Protein AF-A0A3A1TWT4-F1 (afdb_monomer)

Organism: NCBI:txid2306585

Sequence (112 aa):
MELRDDRGFVAVLDFLFRRFRVGGEADGLQKYLDPALAPLGAGRAVVREKLREDRVLPLVAGLARWGWPEATNALLLREKLARFGVQPASPRATIADYAAAARDARPRLRRA

Solvent-accessible surface area (backbone atoms only — not comparable to full-atom values): 6798 Å² total; per-residue (Å²): 81,82,42,69,58,99,89,39,85,63,48,72,39,80,34,65,47,68,95,63,38,25,35,32,42,82,50,69,69,54,55,55,73,35,61,87,66,19,80,79,36,40,68,53,52,53,51,54,49,51,61,42,45,68,64,46,54,84,77,32,79,39,76,50,76,42,40,67,72,32,77,77,28,70,66,55,36,48,60,57,38,42,77,70,70,46,68,82,94,64,80,82,74,45,74,65,52,52,53,49,54,54,57,71,67,47,80,77,79,77,81,127

Mean predicted aligned error: 8.15 Å

pLDDT: mean 87.99, std 10.62, range [51.28, 97.0]

Structure (mmCIF, N/CA/C/O backbone):
data_AF-A0A3A1TWT4-F1
#
_entry.id   AF-A0A3A1TWT4-F1
#
loop_
_atom_site.group_PDB
_atom_site.id
_atom_site.type_symbol
_atom_site.label_atom_id
_atom_site.label_alt_id
_atom_site.label_comp_id
_atom_site.label_asym_id
_atom_site.label_entity_id
_atom_site.label_seq_id
_atom_site.pdbx_PDB_ins_code
_atom_site.Cartn_x
_a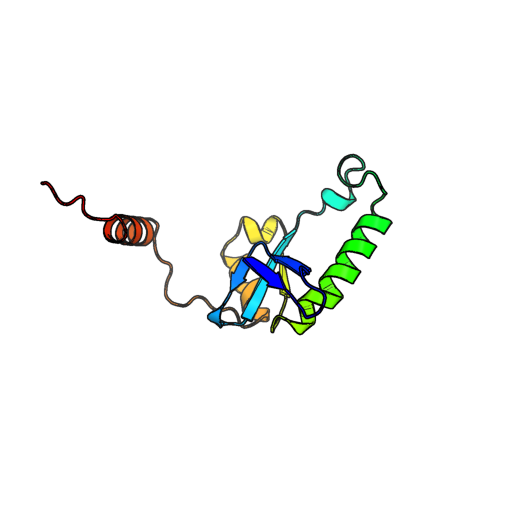tom_site.Cartn_y
_atom_site.Cartn_z
_atom_site.occupancy
_atom_site.B_iso_or_equiv
_atom_site.auth_seq_id
_atom_site.auth_comp_id
_atom_site.auth_asym_id
_atom_site.auth_atom_id
_atom_site.pdbx_PDB_model_num
ATOM 1 N N . MET A 1 1 ? -5.431 -11.506 -1.128 1.00 80.06 1 MET A N 1
ATOM 2 C CA . MET A 1 1 ? -6.797 -11.632 -1.711 1.00 80.06 1 MET A CA 1
ATOM 3 C C . MET A 1 1 ? -6.749 -11.245 -3.175 1.00 80.06 1 MET A C 1
ATOM 5 O O . MET A 1 1 ? -6.071 -10.279 -3.490 1.00 80.06 1 MET A O 1
ATOM 9 N N . GLU A 1 2 ? -7.418 -11.989 -4.052 1.00 92.19 2 GLU A N 1
ATOM 10 C CA . GLU A 1 2 ? -7.345 -11.776 -5.504 1.00 92.19 2 GLU A CA 1
ATOM 11 C C . GLU A 1 2 ? -8.308 -10.682 -5.989 1.00 92.19 2 GLU A C 1
ATOM 13 O O . GLU A 1 2 ? -9.469 -10.648 -5.580 1.00 92.19 2 GLU A O 1
ATOM 18 N N . LEU A 1 3 ? -7.816 -9.810 -6.870 1.00 92.50 3 LEU A N 1
ATOM 19 C CA . LEU A 1 3 ? -8.578 -8.792 -7.585 1.00 92.50 3 LEU A CA 1
ATOM 20 C C . LEU A 1 3 ? -8.665 -9.137 -9.074 1.00 92.50 3 LEU A C 1
ATOM 22 O O . LEU A 1 3 ? -7.684 -9.569 -9.690 1.00 92.50 3 LEU A O 1
ATOM 26 N N . ARG A 1 4 ? -9.845 -8.900 -9.649 1.00 94.94 4 ARG A N 1
ATOM 27 C CA . ARG A 1 4 ? -10.150 -9.109 -11.066 1.00 94.94 4 ARG A CA 1
ATOM 28 C C . ARG A 1 4 ? -10.929 -7.925 -11.625 1.00 94.94 4 ARG A C 1
ATOM 30 O O . ARG A 1 4 ? -11.733 -7.336 -10.905 1.00 94.94 4 ARG A O 1
ATOM 37 N N . ASP A 1 5 ? -10.703 -7.632 -12.897 1.00 93.50 5 ASP A N 1
ATOM 38 C CA . ASP A 1 5 ? -11.482 -6.699 -13.712 1.00 93.50 5 ASP A CA 1
ATOM 39 C C . ASP A 1 5 ? -12.049 -7.425 -14.952 1.00 93.50 5 ASP A C 1
ATOM 41 O O . ASP A 1 5 ? -11.977 -8.653 -15.068 1.00 93.50 5 ASP A O 1
ATOM 45 N N . ASP A 1 6 ? -12.632 -6.667 -15.879 1.00 93.94 6 ASP A N 1
ATOM 46 C CA . ASP A 1 6 ? -13.161 -7.147 -17.163 1.00 93.94 6 ASP A CA 1
ATOM 47 C C . ASP A 1 6 ? -12.090 -7.780 -18.072 1.00 93.94 6 ASP A C 1
ATOM 49 O O . ASP A 1 6 ? -12.401 -8.624 -18.911 1.00 93.94 6 ASP A O 1
ATOM 53 N N . ARG A 1 7 ? -10.816 -7.431 -17.869 1.00 92.81 7 ARG A N 1
ATOM 54 C CA . ARG A 1 7 ? -9.648 -7.990 -18.568 1.00 92.81 7 ARG A CA 1
ATOM 55 C C . ARG A 1 7 ? -9.032 -9.177 -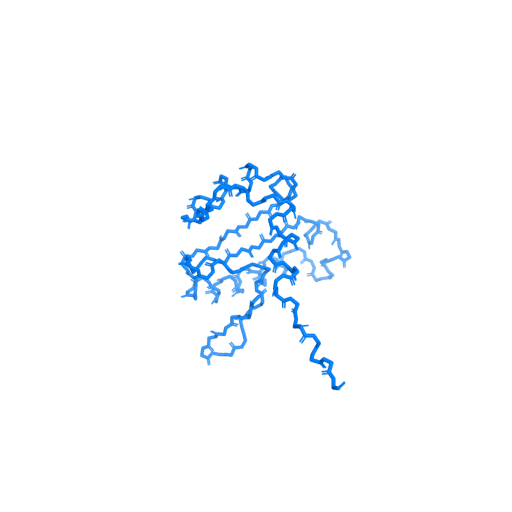17.821 1.00 92.81 7 ARG A C 1
ATOM 57 O O . ARG A 1 7 ? -7.981 -9.680 -18.221 1.00 92.81 7 ARG A O 1
ATOM 64 N N . GLY A 1 8 ? -9.668 -9.646 -16.748 1.00 94.38 8 GLY A N 1
ATOM 65 C CA . GLY A 1 8 ? -9.275 -10.831 -15.996 1.00 94.38 8 GLY A CA 1
ATOM 66 C C . GLY A 1 8 ? -8.460 -10.513 -14.745 1.00 94.38 8 GLY A C 1
ATOM 67 O O . GLY A 1 8 ? -8.815 -9.648 -13.950 1.00 94.38 8 GLY A O 1
ATOM 68 N N . PHE A 1 9 ? -7.392 -11.278 -14.506 1.00 95.19 9 PHE A N 1
ATOM 69 C CA . PHE A 1 9 ? -6.580 -11.137 -13.294 1.00 95.19 9 PHE A CA 1
ATOM 70 C C . PHE A 1 9 ? -5.868 -9.775 -13.244 1.00 95.19 9 PHE A C 1
ATOM 72 O O . PHE A 1 9 ? -5.254 -9.341 -14.227 1.00 95.19 9 PHE A O 1
ATOM 79 N N . VAL A 1 10 ? -5.932 -9.122 -12.080 1.00 94.44 10 VAL A N 1
ATOM 80 C CA . VAL A 1 10 ? -5.281 -7.831 -11.819 1.00 94.44 10 VAL A CA 1
ATOM 81 C C . VAL A 1 10 ? -4.099 -8.005 -10.874 1.00 94.44 10 VAL A C 1
ATOM 83 O O . VAL A 1 10 ? -2.963 -7.712 -11.246 1.00 94.44 10 VAL A O 1
ATOM 86 N N . ALA A 1 11 ? -4.360 -8.461 -9.647 1.00 93.38 11 ALA A N 1
ATOM 87 C CA . ALA A 1 11 ? -3.352 -8.592 -8.601 1.00 93.38 11 ALA A CA 1
ATOM 88 C C . ALA A 1 11 ? -3.832 -9.502 -7.465 1.00 93.38 11 ALA A C 1
ATOM 90 O O . ALA A 1 11 ? -5.032 -9.672 -7.248 1.00 93.38 11 ALA A O 1
ATOM 91 N N . VAL A 1 12 ? -2.885 -10.009 -6.678 1.00 93.94 12 VAL A N 1
ATOM 92 C CA . VAL A 1 12 ? -3.148 -10.483 -5.317 1.00 93.94 12 VAL A CA 1
ATOM 93 C C . VAL A 1 12 ? -2.593 -9.430 -4.372 1.00 93.94 12 VAL A C 1
ATOM 95 O O . VAL A 1 12 ? -1.405 -9.141 -4.435 1.00 93.94 12 VAL A O 1
ATOM 98 N N . LEU A 1 13 ? -3.452 -8.853 -3.535 1.00 94.19 13 LEU A N 1
ATOM 99 C CA . LEU A 1 13 ? -3.020 -7.950 -2.467 1.00 94.19 13 LEU A CA 1
ATOM 100 C C . LEU A 1 13 ? -2.582 -8.748 -1.241 1.00 94.19 13 LEU A C 1
ATOM 102 O O . LEU A 1 13 ? -3.254 -9.742 -0.908 1.00 94.19 13 LEU A O 1
ATOM 106 N N . ASP A 1 14 ? -1.564 -8.257 -0.534 1.00 94.19 14 ASP A N 1
ATOM 107 C CA . ASP A 1 14 ? -1.146 -8.803 0.763 1.00 94.19 14 ASP A CA 1
ATOM 108 C C . ASP A 1 14 ? -2.310 -8.766 1.766 1.00 94.19 14 ASP A C 1
ATOM 110 O O . ASP A 1 14 ? -2.630 -9.760 2.423 1.00 94.19 14 ASP A O 1
ATOM 114 N N . PHE A 1 15 ? -3.022 -7.633 1.815 1.00 94.69 15 PHE A N 1
ATOM 115 C CA . PHE A 1 15 ? -4.159 -7.405 2.702 1.00 94.69 15 PHE A CA 1
ATOM 116 C C . PHE A 1 15 ? -5.361 -6.823 1.953 1.00 94.69 15 PHE A C 1
ATOM 118 O O . PHE A 1 15 ? -5.238 -6.010 1.038 1.00 94.69 15 PHE A O 1
ATOM 125 N N . LEU A 1 16 ? -6.562 -7.201 2.396 1.00 94.25 16 LEU A N 1
ATOM 126 C CA . LEU A 1 16 ? -7.804 -6.549 1.987 1.00 94.25 16 LEU A CA 1
ATOM 127 C C . LEU A 1 16 ? -8.687 -6.320 3.212 1.00 94.25 16 LEU A C 1
ATOM 129 O O . LEU A 1 16 ? -9.305 -7.249 3.741 1.00 94.25 16 LEU A O 1
ATOM 133 N N . PHE A 1 17 ? -8.789 -5.064 3.634 1.00 93.12 17 PHE A N 1
ATOM 134 C CA . PHE A 1 17 ? -9.681 -4.632 4.702 1.00 93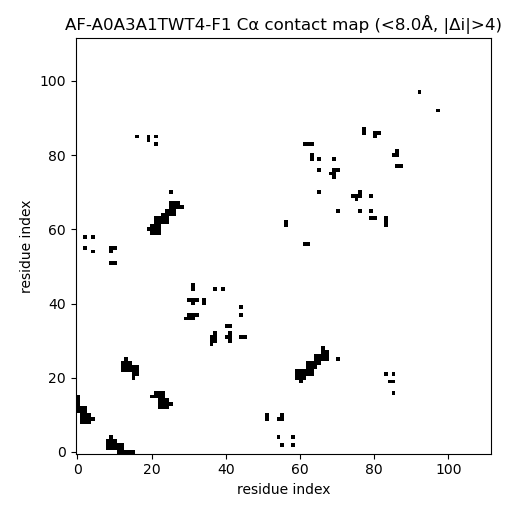.12 17 PHE A CA 1
ATOM 135 C C . PHE A 1 17 ? -11.105 -4.528 4.153 1.00 93.12 17 PHE A C 1
ATOM 137 O O . PHE A 1 17 ? -11.612 -3.442 3.872 1.00 93.12 17 PHE A O 1
ATOM 144 N N . ARG A 1 18 ? -11.751 -5.687 3.973 1.00 90.94 18 ARG A N 1
ATOM 145 C CA . ARG A 1 18 ? -13.031 -5.843 3.255 1.00 90.94 18 ARG A CA 1
ATOM 146 C C . ARG A 1 18 ? -14.109 -4.846 3.672 1.00 90.94 18 ARG A C 1
ATOM 148 O O . ARG A 1 18 ? -14.738 -4.256 2.803 1.00 90.94 18 ARG A O 1
ATOM 155 N N . ARG A 1 19 ? -14.280 -4.621 4.981 1.00 91.19 19 ARG A N 1
ATOM 156 C CA . ARG A 1 19 ? -15.267 -3.671 5.529 1.00 91.19 19 ARG A CA 1
ATOM 157 C C . ARG A 1 19 ? -15.078 -2.246 5.001 1.00 91.19 19 ARG A C 1
ATOM 159 O O . ARG A 1 19 ? -16.054 -1.529 4.837 1.00 91.19 19 ARG A O 1
ATOM 166 N N . PHE A 1 20 ? -13.837 -1.856 4.737 1.00 94.06 20 PHE A N 1
ATOM 167 C CA . PHE A 1 20 ? -13.467 -0.519 4.282 1.00 94.06 20 PHE A CA 1
ATOM 168 C C . PHE A 1 20 ? -13.209 -0.470 2.772 1.00 94.06 20 PHE A C 1
ATOM 170 O O . PHE A 1 20 ? -12.977 0.601 2.228 1.00 94.06 20 PHE A O 1
ATOM 177 N N . ARG A 1 21 ? -13.225 -1.626 2.088 1.00 95.06 21 ARG A N 1
ATOM 178 C CA . ARG A 1 21 ? -12.773 -1.785 0.696 1.00 95.06 21 ARG A CA 1
ATOM 179 C C . ARG A 1 21 ? -11.365 -1.220 0.453 1.00 95.06 21 ARG A C 1
ATOM 181 O O . ARG A 1 21 ? -11.077 -0.768 -0.647 1.00 95.06 21 ARG A O 1
ATOM 188 N N . VAL A 1 22 ? -10.491 -1.256 1.459 1.00 97.00 22 VAL A N 1
ATOM 189 C CA . VAL A 1 22 ? -9.111 -0.751 1.367 1.00 97.00 22 VAL A CA 1
ATOM 190 C C . VAL A 1 22 ? -8.145 -1.911 1.158 1.00 97.00 22 VAL A C 1
ATOM 192 O O . VAL A 1 22 ? -8.158 -2.880 1.923 1.00 97.00 22 VAL A O 1
ATOM 195 N N . GLY A 1 23 ? -7.316 -1.814 0.123 1.00 96.38 23 GLY A N 1
ATOM 196 C CA . GLY A 1 23 ? -6.181 -2.705 -0.090 1.00 96.38 23 GLY A CA 1
ATOM 197 C C . GLY A 1 23 ? -4.998 -2.326 0.799 1.00 96.38 23 GLY A C 1
ATOM 198 O O . GLY A 1 23 ? -4.823 -1.153 1.129 1.00 96.38 23 GLY A O 1
ATOM 199 N N . GLY A 1 24 ? -4.186 -3.307 1.184 1.00 95.44 24 GLY A N 1
ATOM 200 C CA . GLY A 1 24 ? -2.947 -3.085 1.924 1.00 95.44 24 GLY A CA 1
ATOM 201 C C . GLY A 1 24 ? -1.790 -3.874 1.323 1.00 95.44 24 GLY A C 1
ATOM 202 O O . GLY A 1 24 ? -1.982 -5.046 1.011 1.00 95.44 24 GLY A O 1
ATOM 203 N N . GLU A 1 25 ? -0.624 -3.244 1.194 1.00 94.62 25 GLU A N 1
ATOM 204 C CA . GLU A 1 25 ? 0.616 -3.858 0.694 1.00 94.62 25 GLU A CA 1
ATOM 205 C C . GLU A 1 25 ? 1.762 -3.591 1.685 1.00 94.62 25 GLU A C 1
ATOM 207 O O . GLU A 1 25 ? 1.978 -2.449 2.118 1.00 94.62 25 GLU A O 1
ATOM 212 N N . ALA A 1 26 ? 2.494 -4.644 2.047 1.00 93.56 26 ALA A N 1
ATOM 213 C CA . ALA A 1 26 ? 3.690 -4.560 2.876 1.00 93.56 26 ALA A CA 1
ATOM 214 C C . ALA A 1 26 ? 4.927 -4.586 1.967 1.00 93.56 26 ALA A C 1
ATOM 216 O O . ALA A 1 26 ? 5.409 -5.636 1.549 1.00 93.56 26 ALA A O 1
ATOM 217 N N . ASP A 1 27 ? 5.461 -3.408 1.656 1.00 85.50 27 ASP A N 1
ATOM 218 C CA . ASP A 1 27 ? 6.530 -3.243 0.679 1.00 85.50 27 ASP A CA 1
ATOM 219 C C . ASP A 1 27 ? 7.888 -2.976 1.332 1.00 85.50 27 ASP A C 1
ATOM 221 O O . ASP A 1 27 ? 8.092 -1.997 2.053 1.00 85.50 27 ASP A O 1
ATOM 225 N N . GLY A 1 28 ? 8.873 -3.807 0.994 1.00 85.50 28 GLY A N 1
ATOM 226 C CA . GLY A 1 28 ? 10.283 -3.513 1.237 1.00 85.50 28 GLY A CA 1
ATOM 227 C C . GLY A 1 28 ? 10.918 -2.749 0.072 1.00 85.50 28 GLY A C 1
ATOM 228 O O . GLY A 1 28 ? 10.574 -2.974 -1.086 1.00 85.50 28 GLY A O 1
ATOM 229 N N . LEU A 1 29 ? 11.911 -1.898 0.357 1.00 87.06 29 LEU A N 1
ATOM 230 C CA . LEU A 1 29 ? 12.693 -1.203 -0.682 1.00 87.06 29 LEU A CA 1
ATOM 231 C C . LEU A 1 29 ? 13.662 -2.133 -1.430 1.00 87.06 29 LEU A C 1
ATOM 233 O O . LEU A 1 29 ? 14.115 -1.810 -2.526 1.00 87.06 29 LEU A O 1
ATOM 237 N N . GLN A 1 30 ? 13.976 -3.297 -0.854 1.00 87.62 30 GLN A N 1
ATOM 238 C CA . GLN A 1 30 ? 15.005 -4.200 -1.369 1.00 87.62 30 GLN A CA 1
ATOM 239 C C . GLN A 1 30 ? 14.712 -4.686 -2.796 1.00 87.62 30 GLN A C 1
ATOM 241 O O . GLN A 1 30 ? 15.644 -4.824 -3.579 1.00 87.62 30 GLN A O 1
ATOM 246 N N . LYS A 1 31 ? 13.434 -4.820 -3.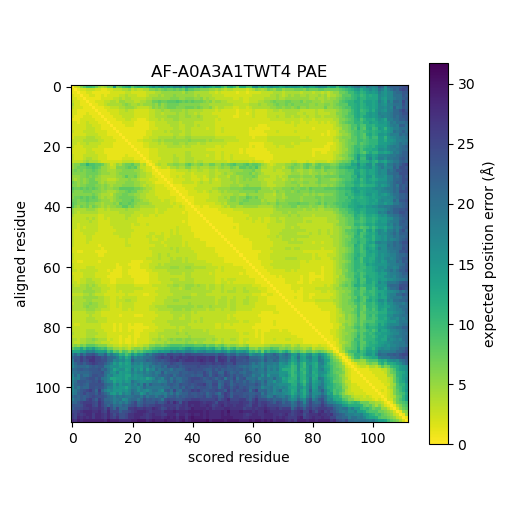188 1.00 83.50 31 LYS A N 1
ATOM 247 C CA . LYS A 1 31 ? 13.038 -5.182 -4.564 1.00 83.50 31 LYS A CA 1
ATOM 248 C C . LYS A 1 31 ? 13.480 -4.179 -5.640 1.00 83.50 31 LYS A C 1
ATOM 250 O O . LYS A 1 31 ? 13.399 -4.497 -6.820 1.00 83.50 31 LYS A O 1
ATOM 255 N N . TYR A 1 32 ? 13.920 -2.980 -5.254 1.00 87.12 32 TYR A N 1
ATOM 256 C CA . TYR A 1 32 ? 14.460 -1.971 -6.172 1.00 87.12 32 TYR A CA 1
ATOM 257 C C . TYR A 1 32 ? 15.965 -1.761 -6.012 1.00 87.12 32 TYR A C 1
ATOM 259 O O . TYR A 1 32 ? 16.615 -1.309 -6.950 1.00 87.12 32 TYR A O 1
ATOM 267 N N . LEU A 1 33 ? 16.497 -2.033 -4.820 1.00 88.38 33 LEU A N 1
ATOM 268 C CA . LEU A 1 33 ? 17.890 -1.756 -4.471 1.00 88.38 33 LEU A CA 1
ATOM 269 C C . LEU A 1 33 ? 18.807 -2.953 -4.719 1.00 88.38 33 LEU 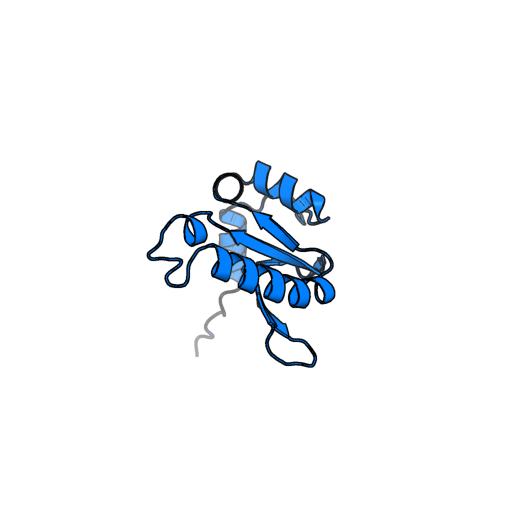A C 1
ATOM 271 O O . LEU A 1 33 ? 19.997 -2.760 -4.937 1.00 88.38 33 LEU A O 1
ATOM 275 N N . ASP A 1 34 ? 18.262 -4.167 -4.690 1.00 90.62 34 ASP A N 1
ATOM 276 C CA . ASP A 1 34 ? 18.997 -5.395 -4.957 1.00 90.62 34 ASP A CA 1
ATOM 277 C C . ASP A 1 34 ? 18.853 -5.785 -6.441 1.00 90.62 34 ASP A C 1
ATOM 279 O O . ASP A 1 34 ? 17.752 -6.152 -6.876 1.00 90.62 34 ASP A O 1
ATOM 283 N N . PRO A 1 35 ? 19.936 -5.736 -7.242 1.00 89.19 35 PRO A N 1
ATOM 284 C CA . PRO A 1 35 ? 19.895 -6.139 -8.645 1.00 89.19 35 PRO A CA 1
ATOM 285 C C . PRO A 1 35 ? 19.439 -7.588 -8.856 1.00 89.19 35 PRO A C 1
ATOM 287 O O . PRO A 1 35 ? 18.861 -7.887 -9.900 1.00 89.19 35 PRO A O 1
ATOM 290 N N . ALA A 1 36 ? 19.639 -8.480 -7.877 1.00 91.81 36 ALA A N 1
ATOM 291 C CA . ALA A 1 36 ? 19.166 -9.862 -7.955 1.00 91.81 36 ALA A CA 1
ATOM 292 C C . ALA A 1 36 ? 17.633 -9.957 -7.872 1.00 91.81 36 ALA A C 1
ATOM 294 O O . ALA A 1 36 ? 17.035 -10.859 -8.458 1.00 91.81 36 ALA A O 1
ATOM 295 N N . LEU A 1 37 ? 16.986 -9.006 -7.189 1.00 87.12 37 LEU A N 1
ATOM 296 C CA . LEU A 1 37 ? 15.525 -8.916 -7.083 1.00 87.12 37 LEU A CA 1
ATOM 297 C C . LEU A 1 37 ? 14.896 -8.080 -8.206 1.00 87.12 37 LEU A C 1
ATOM 299 O O . LEU A 1 37 ? 13.702 -8.207 -8.479 1.00 87.12 37 LEU A O 1
ATOM 303 N N . ALA A 1 38 ? 15.699 -7.268 -8.895 1.00 90.50 38 ALA A N 1
ATOM 304 C CA . ALA A 1 38 ? 15.307 -6.511 -10.077 1.00 90.50 38 ALA A CA 1
ATOM 305 C C . ALA A 1 38 ? 16.169 -6.892 -11.297 1.00 90.50 38 ALA A C 1
ATOM 307 O O . ALA A 1 38 ? 16.856 -6.028 -11.847 1.00 90.50 38 ALA A O 1
ATOM 308 N N . PRO A 1 39 ? 16.099 -8.144 -11.796 1.00 90.19 39 PRO A N 1
ATOM 309 C CA . PRO A 1 39 ? 16.958 -8.618 -12.891 1.00 90.19 39 PRO A CA 1
ATOM 310 C C . PRO A 1 39 ? 16.728 -7.868 -14.211 1.00 90.19 39 PRO A C 1
ATOM 312 O O . PRO A 1 39 ? 17.580 -7.851 -15.091 1.00 90.19 39 PRO A O 1
ATOM 315 N N . LEU A 1 40 ? 15.565 -7.225 -14.353 1.00 91.69 40 LEU A N 1
ATOM 316 C CA . LEU A 1 40 ? 15.215 -6.375 -15.494 1.00 91.69 40 LEU A CA 1
ATOM 317 C C . LEU A 1 40 ? 15.455 -4.874 -15.214 1.00 91.69 40 LEU A C 1
ATOM 319 O O . LEU A 1 40 ? 15.072 -4.025 -16.018 1.00 91.69 40 LEU A O 1
ATOM 323 N N . GLY A 1 41 ? 16.062 -4.545 -14.073 1.00 93.75 41 GLY A N 1
ATOM 324 C CA . GLY A 1 41 ? 16.331 -3.193 -13.595 1.00 93.75 41 GLY A CA 1
ATOM 325 C C . GLY A 1 41 ? 15.191 -2.579 -12.775 1.00 93.75 41 GLY A C 1
ATOM 326 O O . GLY A 1 41 ? 14.003 -2.802 -13.038 1.00 93.75 41 GLY A O 1
ATOM 3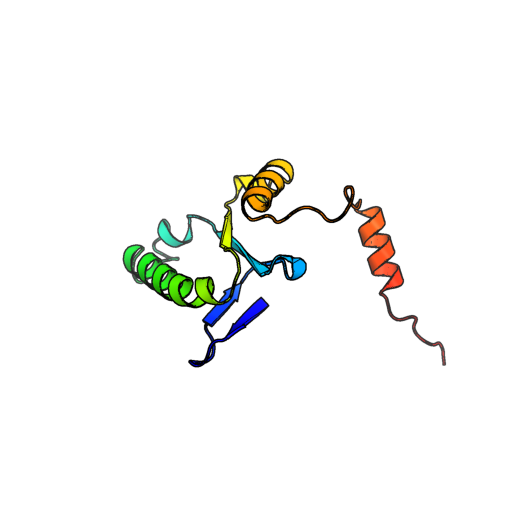27 N N . ALA A 1 42 ? 15.562 -1.737 -11.806 1.00 93.31 42 ALA A N 1
ATOM 328 C CA . ALA A 1 42 ? 14.632 -1.062 -10.896 1.00 93.31 42 ALA A CA 1
ATOM 329 C C . ALA A 1 42 ? 13.564 -0.234 -11.636 1.00 93.31 42 ALA A C 1
ATOM 331 O O . ALA A 1 42 ? 12.390 -0.265 -11.273 1.00 93.31 42 ALA A O 1
ATOM 332 N N . GLY A 1 43 ? 13.935 0.439 -12.732 1.00 94.69 43 GLY A N 1
ATOM 333 C CA . GLY A 1 43 ? 12.995 1.223 -13.541 1.00 94.69 43 GLY A CA 1
ATOM 334 C C . GLY A 1 43 ? 11.861 0.381 -14.135 1.00 94.69 43 GLY A C 1
ATOM 335 O O . GLY A 1 43 ? 10.699 0.781 -14.079 1.00 94.69 43 GLY A O 1
ATOM 336 N N . ARG A 1 44 ? 12.158 -0.827 -14.638 1.00 93.94 44 ARG A N 1
ATOM 337 C CA . ARG A 1 44 ? 11.117 -1.734 -15.152 1.00 93.94 44 ARG A CA 1
ATOM 338 C C . ARG A 1 44 ? 10.231 -2.276 -14.035 1.00 93.94 44 ARG A C 1
ATOM 340 O O . ARG A 1 44 ? 9.033 -2.438 -14.263 1.00 93.94 44 ARG A O 1
ATOM 347 N N . ALA A 1 45 ? 10.791 -2.533 -12.852 1.00 92.00 45 ALA A N 1
ATOM 348 C CA . ALA A 1 45 ? 10.009 -2.933 -11.683 1.00 92.00 45 ALA A CA 1
ATOM 349 C C . ALA A 1 45 ? 8.998 -1.839 -11.296 1.00 92.00 45 ALA A C 1
ATOM 351 O O . ALA A 1 45 ? 7.807 -2.124 -11.191 1.00 92.00 45 ALA A O 1
ATOM 352 N N . VAL A 1 46 ? 9.442 -0.580 -11.211 1.00 93.56 46 VAL A N 1
ATOM 353 C CA . VAL A 1 46 ? 8.574 0.575 -10.917 1.00 93.56 46 VAL A CA 1
ATOM 354 C C . VAL A 1 46 ? 7.483 0.756 -11.975 1.00 93.56 46 VAL A C 1
ATOM 356 O O . VAL A 1 46 ? 6.323 0.958 -11.625 1.00 93.56 46 VAL A O 1
ATOM 359 N N . VAL A 1 47 ? 7.815 0.653 -13.267 1.00 95.56 47 VAL A N 1
ATOM 360 C CA . VAL A 1 47 ? 6.819 0.774 -14.349 1.00 95.56 47 VAL A CA 1
ATOM 361 C C . VAL A 1 47 ? 5.752 -0.318 -14.251 1.00 95.56 47 VAL A C 1
ATOM 363 O O . VAL A 1 47 ? 4.563 -0.019 -14.334 1.00 95.56 47 VAL A O 1
ATOM 366 N N . ARG A 1 48 ? 6.153 -1.579 -14.039 1.00 91.88 48 ARG A N 1
ATOM 367 C CA . ARG A 1 48 ? 5.204 -2.694 -13.861 1.00 91.88 48 ARG A CA 1
ATOM 368 C C . ARG A 1 48 ? 4.297 -2.477 -12.659 1.00 91.88 48 ARG A C 1
ATOM 370 O O . ARG A 1 48 ? 3.112 -2.786 -12.719 1.00 91.88 48 ARG A O 1
ATOM 377 N N . GLU A 1 49 ? 4.853 -1.947 -11.580 1.00 92.31 49 GLU A N 1
ATOM 378 C CA . GLU A 1 49 ? 4.102 -1.672 -10.369 1.00 92.31 49 GLU A CA 1
ATOM 379 C C . GLU A 1 49 ? 3.079 -0.552 -10.559 1.00 92.31 49 GLU A C 1
ATOM 381 O O . GLU A 1 49 ? 1.932 -0.736 -10.166 1.00 92.31 49 GLU A O 1
ATOM 386 N N . LYS A 1 50 ? 3.449 0.540 -11.242 1.00 94.25 50 LYS A N 1
ATOM 387 C CA . LYS A 1 50 ? 2.525 1.629 -11.601 1.00 94.25 50 LYS A CA 1
ATOM 388 C C . LYS A 1 50 ? 1.362 1.134 -12.459 1.00 94.25 50 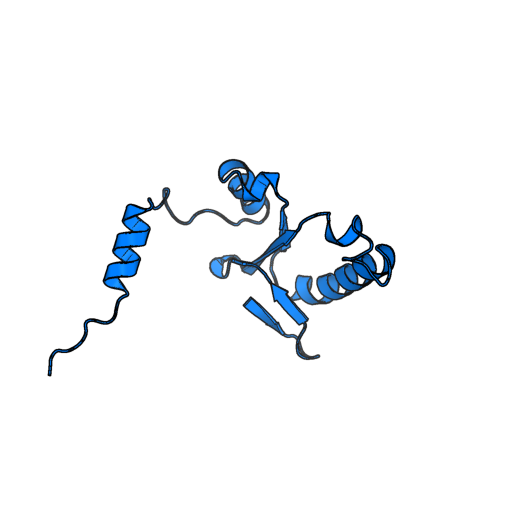LYS A C 1
ATOM 390 O O . LYS A 1 50 ? 0.214 1.355 -12.107 1.00 94.25 50 LYS A O 1
ATOM 395 N N . LEU A 1 51 ? 1.650 0.386 -13.526 1.00 94.31 51 LEU A N 1
ATOM 396 C CA . LEU A 1 51 ? 0.606 -0.152 -14.409 1.00 94.31 51 LEU A CA 1
ATOM 397 C C . LEU A 1 51 ? -0.330 -1.131 -13.686 1.00 94.31 51 LEU A C 1
ATOM 399 O O . LEU A 1 51 ? -1.517 -1.214 -13.999 1.00 94.31 51 LEU A O 1
ATOM 403 N N . ARG A 1 52 ? 0.198 -1.899 -12.724 1.00 93.00 52 ARG A N 1
ATOM 404 C CA . ARG A 1 52 ? -0.629 -2.747 -11.860 1.00 93.00 52 ARG A CA 1
ATOM 405 C C . ARG A 1 52 ? -1.503 -1.894 -10.945 1.00 93.00 52 ARG A C 1
ATOM 407 O O . ARG A 1 52 ? -2.684 -2.194 -10.804 1.00 93.00 52 ARG A O 1
ATOM 414 N N . GLU A 1 53 ? -0.939 -0.856 -10.337 1.00 94.50 53 GLU A N 1
ATOM 415 C CA . GLU A 1 53 ? -1.660 0.057 -9.451 1.00 94.50 53 GLU A CA 1
ATOM 416 C C . GLU A 1 53 ? -2.813 0.761 -10.180 1.00 94.50 53 GLU A C 1
ATOM 418 O O . GLU A 1 53 ? -3.924 0.776 -9.655 1.00 94.50 53 GLU A O 1
ATOM 423 N N . ASP A 1 54 ? -2.614 1.191 -11.429 1.00 96.12 54 ASP A N 1
ATOM 424 C CA . ASP A 1 54 ? -3.665 1.785 -12.269 1.00 96.12 54 ASP A CA 1
ATOM 425 C C . ASP A 1 54 ? -4.889 0.866 -12.434 1.00 96.12 54 ASP A C 1
ATOM 427 O O . ASP A 1 54 ? -6.023 1.338 -12.511 1.00 96.12 54 ASP A O 1
ATOM 431 N N . ARG A 1 55 ? -4.681 -0.458 -12.455 1.00 95.69 55 ARG A N 1
ATOM 432 C CA . ARG A 1 55 ? -5.771 -1.448 -12.504 1.00 95.69 55 ARG A CA 1
ATOM 433 C C . ARG A 1 55 ? -6.351 -1.774 -11.128 1.00 95.69 55 ARG A C 1
ATOM 435 O O . ARG A 1 55 ? -7.509 -2.165 -11.033 1.00 95.69 55 ARG A O 1
ATOM 442 N N . VAL A 1 56 ? -5.567 -1.641 -10.059 1.00 95.44 56 VAL A N 1
ATOM 443 C CA . VAL A 1 56 ? -6.011 -1.911 -8.682 1.00 95.44 56 VAL A CA 1
ATOM 444 C C . VAL A 1 56 ? -6.868 -0.771 -8.141 1.00 95.44 56 VAL A C 1
ATOM 446 O O . VAL A 1 56 ? -7.911 -1.040 -7.546 1.00 95.44 56 VAL A O 1
ATOM 449 N N . LEU A 1 57 ? -6.450 0.484 -8.333 1.00 95.00 57 LEU A N 1
ATOM 450 C CA . LEU A 1 57 ? -7.087 1.655 -7.720 1.00 95.00 57 LEU A CA 1
ATOM 451 C C . LEU A 1 57 ? -8.595 1.768 -8.009 1.00 95.00 57 LEU A C 1
ATOM 453 O O . LEU A 1 57 ? -9.330 2.044 -7.066 1.00 95.00 57 LEU A O 1
ATOM 457 N N . PRO A 1 58 ? -9.110 1.479 -9.221 1.00 96.44 58 PRO A N 1
ATOM 458 C CA . PRO A 1 58 ? -10.553 1.500 -9.480 1.00 96.44 58 PRO A CA 1
ATOM 459 C C . PRO A 1 58 ? -11.357 0.444 -8.701 1.00 96.44 58 PRO A C 1
ATOM 461 O O . PRO A 1 58 ? -12.571 0.577 -8.543 1.00 96.44 58 PRO A O 1
ATOM 464 N N . LEU A 1 59 ? -10.709 -0.622 -8.220 1.00 95.69 59 LEU A N 1
ATOM 465 C CA . LEU A 1 59 ? -11.368 -1.755 -7.561 1.00 95.69 59 LEU A CA 1
ATOM 466 C C . LEU A 1 59 ? -11.475 -1.581 -6.036 1.00 95.69 59 LEU A C 1
ATOM 468 O O . LEU A 1 59 ? -12.295 -2.243 -5.386 1.00 95.69 59 LEU A O 1
ATOM 472 N N . VAL A 1 60 ? -10.687 -0.672 -5.456 1.00 96.38 60 VAL A N 1
ATOM 473 C CA . VAL A 1 60 ? -10.609 -0.412 -4.011 1.00 96.38 60 VAL A CA 1
ATOM 474 C C . VAL A 1 60 ? -10.960 1.043 -3.691 1.00 96.38 60 VAL A C 1
ATOM 476 O O . VAL A 1 60 ? -10.840 1.927 -4.524 1.00 96.38 60 VAL A O 1
ATOM 479 N N . ALA A 1 61 ? -11.404 1.312 -2.465 1.00 96.56 61 ALA A N 1
ATOM 480 C CA . ALA A 1 61 ? -11.633 2.676 -1.978 1.00 96.56 61 ALA A CA 1
ATOM 481 C C . ALA A 1 61 ? -10.325 3.391 -1.585 1.00 96.56 61 ALA A C 1
ATOM 483 O O . ALA A 1 61 ? -10.298 4.607 -1.425 1.00 96.56 61 ALA A O 1
ATOM 484 N N . GLY A 1 62 ? -9.242 2.632 -1.414 1.00 95.94 62 GLY A N 1
ATOM 485 C CA . GLY A 1 62 ? -7.911 3.141 -1.112 1.00 95.94 62 GLY A CA 1
ATOM 486 C C . GLY A 1 62 ? -6.885 2.014 -1.085 1.00 95.94 62 GLY A C 1
ATOM 487 O O . GLY A 1 62 ? -7.244 0.843 -0.929 1.00 95.94 62 GLY A O 1
ATOM 488 N N . LEU A 1 63 ? -5.610 2.372 -1.227 1.00 95.75 63 LEU A N 1
ATOM 489 C CA . LEU A 1 63 ? -4.484 1.444 -1.178 1.00 95.75 63 LEU A CA 1
ATOM 490 C C . LEU A 1 63 ? -3.441 1.959 -0.179 1.00 95.75 63 LEU A C 1
ATOM 492 O O . LEU A 1 63 ? -2.750 2.941 -0.439 1.00 95.75 63 LEU A O 1
ATOM 496 N N . ALA A 1 64 ? -3.345 1.307 0.978 1.00 95.81 64 ALA A N 1
ATOM 497 C CA . ALA A 1 64 ? -2.367 1.632 2.009 1.00 95.81 64 ALA A CA 1
ATOM 498 C C . ALA A 1 64 ? -1.082 0.825 1.793 1.00 95.81 64 ALA A C 1
ATOM 500 O O . ALA A 1 64 ? -1.130 -0.395 1.678 1.00 95.81 64 ALA A O 1
ATOM 501 N N . ARG A 1 65 ? 0.077 1.487 1.781 1.00 94.81 65 ARG A N 1
ATOM 502 C CA . ARG A 1 65 ? 1.378 0.827 1.582 1.00 94.81 65 ARG A CA 1
ATOM 503 C C . ARG A 1 65 ? 2.304 1.129 2.734 1.00 94.81 65 ARG A C 1
ATOM 505 O O . ARG A 1 65 ? 2.419 2.294 3.116 1.00 94.81 65 ARG A O 1
ATOM 512 N N . TRP A 1 66 ? 2.973 0.134 3.296 1.00 95.19 66 TRP A N 1
ATOM 513 C CA . TRP A 1 66 ? 3.869 0.360 4.427 1.00 95.19 66 TRP A CA 1
ATOM 514 C C . TRP A 1 66 ? 5.129 -0.481 4.390 1.00 95.19 66 TRP A C 1
ATOM 516 O O . TRP A 1 66 ? 5.174 -1.509 3.729 1.00 95.19 66 TRP A O 1
ATOM 526 N N . GLY A 1 67 ? 6.157 0.005 5.084 1.00 93.50 67 GLY A N 1
ATOM 527 C CA . GLY A 1 67 ? 7.453 -0.645 5.138 1.00 93.50 67 GLY A CA 1
ATOM 528 C C . GLY A 1 67 ? 7.690 -1.332 6.474 1.00 93.50 67 GLY A C 1
ATOM 529 O O . GLY A 1 67 ? 6.802 -1.479 7.318 1.00 93.50 67 GLY A O 1
ATOM 530 N N . TRP A 1 68 ? 8.945 -1.722 6.675 1.00 91.81 68 TRP A N 1
ATOM 531 C CA . TRP A 1 68 ? 9.410 -2.357 7.905 1.00 91.81 68 TRP A CA 1
ATOM 532 C C . TRP A 1 68 ? 9.098 -1.586 9.201 1.00 91.81 68 TRP A C 1
ATOM 534 O O . TRP A 1 68 ? 8.706 -2.239 10.174 1.00 91.81 68 TRP A O 1
ATOM 544 N N . PRO A 1 69 ? 9.213 -0.241 9.263 1.00 93.00 69 PRO A N 1
ATOM 545 C CA . PRO A 1 69 ? 8.932 0.492 10.496 1.00 93.00 69 PRO A CA 1
ATOM 546 C C . PRO A 1 69 ? 7.491 0.316 10.979 1.00 93.00 69 PRO A C 1
ATOM 548 O O . PRO A 1 69 ? 7.263 0.053 12.157 1.00 93.00 69 PRO A O 1
ATOM 551 N N . GLU A 1 70 ? 6.505 0.403 10.083 1.00 94.75 70 GLU A N 1
ATOM 552 C CA . GLU A 1 70 ? 5.113 0.188 10.473 1.00 94.75 70 GLU A CA 1
ATOM 553 C C . GLU A 1 70 ? 4.803 -1.296 10.678 1.00 94.75 70 GLU A C 1
ATOM 555 O O . GLU A 1 70 ? 4.082 -1.643 11.609 1.00 94.75 70 GLU A O 1
ATOM 560 N N . ALA A 1 71 ? 5.395 -2.190 9.879 1.00 91.56 71 ALA A N 1
ATOM 561 C CA . ALA A 1 71 ? 5.197 -3.633 10.032 1.00 91.56 71 ALA A CA 1
ATOM 562 C C . ALA A 1 71 ? 5.624 -4.152 11.419 1.00 91.56 71 ALA A C 1
ATOM 564 O O . ALA A 1 71 ? 5.026 -5.091 11.942 1.00 91.56 71 ALA A O 1
ATOM 565 N N . THR A 1 72 ? 6.635 -3.527 12.028 1.00 92.25 72 THR A N 1
ATOM 566 C CA . THR A 1 72 ? 7.170 -3.899 13.349 1.00 92.25 72 THR A CA 1
ATOM 567 C C . THR A 1 72 ? 6.602 -3.068 14.503 1.00 92.25 72 THR A C 1
ATOM 569 O O . THR A 1 72 ? 6.853 -3.381 15.666 1.00 92.25 72 THR A O 1
ATOM 572 N N . ASN A 1 73 ? 5.790 -2.044 14.217 1.00 92.44 73 ASN A N 1
ATOM 573 C CA . ASN A 1 73 ? 5.191 -1.177 15.227 1.00 92.44 73 ASN A CA 1
ATOM 574 C C . ASN A 1 73 ? 3.689 -0.976 14.981 1.00 92.44 73 ASN A C 1
ATOM 576 O O . ASN A 1 73 ? 3.258 -0.178 14.148 1.00 92.44 73 ASN A O 1
ATOM 580 N N . ALA A 1 74 ? 2.879 -1.646 15.803 1.00 90.50 74 ALA A N 1
ATOM 581 C CA . ALA A 1 74 ? 1.423 -1.613 15.698 1.00 90.50 74 ALA A CA 1
ATOM 582 C C . ALA A 1 74 ? 0.810 -0.205 15.835 1.00 90.50 74 ALA A C 1
ATOM 584 O O . ALA A 1 74 ? -0.248 0.043 15.259 1.00 90.50 74 ALA A O 1
ATOM 585 N N . LEU A 1 75 ? 1.436 0.712 16.586 1.00 91.31 75 LEU A N 1
ATOM 586 C CA . LEU A 1 75 ? 0.936 2.085 16.719 1.00 91.31 75 LEU A CA 1
ATOM 587 C C . LEU A 1 75 ? 1.119 2.854 15.407 1.00 91.31 75 LEU A C 1
ATOM 589 O O . LEU A 1 75 ? 0.158 3.452 14.925 1.00 91.31 75 LEU A O 1
ATOM 593 N N . LEU A 1 76 ? 2.303 2.749 14.794 1.00 95.25 76 LEU A N 1
ATOM 594 C CA . LEU A 1 76 ? 2.592 3.375 13.502 1.00 95.25 76 LEU A CA 1
ATOM 595 C C . LEU A 1 76 ? 1.710 2.800 12.392 1.00 95.25 76 LEU A C 1
ATOM 597 O O . LEU A 1 76 ? 1.134 3.550 11.604 1.00 95.25 76 LEU A O 1
ATOM 601 N N . LEU A 1 77 ? 1.536 1.474 12.359 1.00 94.38 77 LEU A N 1
ATOM 602 C CA . LEU A 1 77 ? 0.644 0.844 11.388 1.00 94.38 77 LEU A CA 1
ATOM 603 C C . LEU A 1 77 ? -0.802 1.308 11.566 1.00 94.38 77 LEU A C 1
ATOM 605 O O . LEU A 1 77 ? -1.470 1.620 10.583 1.00 94.38 77 LEU A O 1
ATOM 609 N N . ARG A 1 78 ? -1.283 1.403 12.811 1.00 93.50 78 ARG A N 1
ATOM 610 C CA . ARG A 1 78 ? -2.634 1.896 13.105 1.00 93.50 78 ARG A CA 1
ATOM 611 C C . ARG A 1 78 ? -2.830 3.321 12.598 1.00 93.50 78 ARG A C 1
ATOM 613 O O . ARG A 1 78 ? -3.824 3.585 11.934 1.00 93.50 78 ARG A O 1
ATOM 620 N N . GLU A 1 79 ? -1.903 4.227 12.893 1.00 94.56 79 GLU A N 1
ATOM 621 C CA . GLU A 1 79 ? -1.971 5.616 12.420 1.00 94.56 79 GLU A CA 1
ATOM 622 C C . GLU A 1 79 ? -1.959 5.701 10.895 1.00 94.56 79 GLU A C 1
ATOM 624 O O . GLU A 1 79 ? -2.687 6.499 10.304 1.00 94.56 79 GLU A O 1
ATOM 629 N N . LYS A 1 80 ? -1.171 4.847 10.244 1.00 95.69 80 LYS A N 1
ATOM 630 C CA . LYS A 1 80 ? -1.091 4.790 8.789 1.00 95.69 80 LYS A CA 1
ATOM 631 C C . LYS A 1 80 ? -2.386 4.297 8.154 1.00 95.69 80 LYS A C 1
ATOM 633 O O . LYS A 1 80 ? -2.902 4.946 7.250 1.00 95.69 80 LYS A O 1
ATOM 638 N N . LEU A 1 81 ? -2.934 3.193 8.657 1.00 95.88 81 LEU A N 1
ATOM 639 C CA . LEU A 1 81 ? -4.206 2.627 8.203 1.00 95.88 81 LEU A CA 1
ATOM 640 C C . LEU A 1 81 ? -5.385 3.579 8.464 1.00 95.88 81 LEU A C 1
ATOM 642 O O . LEU A 1 81 ? -6.265 3.715 7.611 1.00 95.88 81 LEU A O 1
ATOM 646 N N . ALA A 1 82 ? -5.358 4.315 9.579 1.00 95.38 82 ALA A N 1
ATOM 647 C CA . ALA A 1 82 ? -6.378 5.302 9.924 1.00 95.38 82 ALA A CA 1
ATOM 648 C C . ALA A 1 82 ? -6.537 6.407 8.863 1.00 95.38 82 ALA A C 1
ATOM 650 O O . ALA A 1 82 ? -7.656 6.869 8.643 1.00 95.38 82 ALA A O 1
ATOM 651 N N . ARG A 1 83 ? -5.461 6.784 8.152 1.00 96.00 83 ARG A N 1
ATOM 652 C CA . ARG A 1 83 ? -5.512 7.768 7.047 1.00 96.00 83 ARG A CA 1
ATOM 653 C C . ARG A 1 83 ? -6.343 7.297 5.854 1.00 96.00 83 ARG A C 1
ATOM 655 O O . ARG A 1 83 ? -6.833 8.123 5.095 1.00 96.00 83 ARG A O 1
ATOM 662 N N . PHE A 1 84 ? -6.525 5.987 5.713 1.00 96.31 84 PHE A N 1
ATOM 663 C CA . PHE A 1 84 ? -7.379 5.369 4.697 1.00 96.31 84 PHE A CA 1
ATOM 664 C C . PHE A 1 84 ? -8.764 5.002 5.256 1.00 96.31 84 PHE A C 1
ATOM 666 O O . PHE A 1 84 ? -9.498 4.232 4.647 1.00 96.31 84 PHE A O 1
ATOM 673 N N . GLY A 1 85 ? -9.121 5.506 6.444 1.00 94.94 85 GLY A N 1
ATOM 674 C CA . GLY A 1 85 ? -10.388 5.202 7.110 1.00 94.94 85 GLY A CA 1
ATOM 675 C C . GLY A 1 85 ? -10.447 3.813 7.750 1.00 94.94 85 GLY A C 1
ATOM 676 O O . GLY A 1 85 ? -11.483 3.443 8.299 1.00 94.94 85 GLY A O 1
ATOM 677 N N . VAL A 1 86 ? -9.353 3.044 7.723 1.00 94.75 86 VAL A N 1
ATOM 678 C CA . VAL A 1 86 ? -9.291 1.716 8.340 1.00 94.75 86 VAL A CA 1
ATOM 679 C C . VAL A 1 86 ? -9.060 1.876 9.839 1.00 94.75 86 VAL A C 1
ATOM 681 O O . VAL A 1 86 ? -7.975 2.246 10.284 1.00 94.75 86 VAL A O 1
ATOM 684 N N . GLN A 1 87 ? -10.096 1.577 10.619 1.00 89.38 87 GLN A N 1
ATOM 685 C CA . GLN A 1 87 ? -10.078 1.663 12.079 1.00 89.38 87 GLN A CA 1
ATOM 686 C C . GLN A 1 87 ? -10.205 0.264 12.708 1.00 89.38 87 GLN A C 1
ATOM 688 O O . GLN A 1 87 ? -10.966 -0.567 12.198 1.00 89.38 87 GLN A O 1
ATOM 693 N N . PRO A 1 88 ? -9.503 -0.024 13.820 1.00 80.50 88 PRO A N 1
ATOM 694 C CA . PRO A 1 88 ? -9.694 -1.261 14.573 1.00 80.50 88 PRO A CA 1
ATOM 695 C C . PRO A 1 88 ? -11.147 -1.402 15.046 1.00 80.50 88 PRO A C 1
ATOM 697 O O . PRO A 1 88 ? -11.744 -0.444 15.528 1.00 80.50 88 PRO A O 1
ATOM 700 N N . ALA A 1 89 ? -11.721 -2.602 14.933 1.00 72.44 89 ALA A N 1
ATOM 701 C CA . ALA A 1 89 ? -13.132 -2.835 15.255 1.00 72.44 89 ALA A CA 1
ATOM 702 C C . ALA A 1 89 ? -13.446 -2.885 16.769 1.00 72.44 89 ALA A C 1
ATOM 704 O O . ALA A 1 89 ? -14.617 -2.842 17.140 1.00 72.44 89 ALA A O 1
ATOM 705 N N . SER A 1 90 ? -12.442 -3.016 17.643 1.00 64.75 90 SER A N 1
ATOM 706 C CA . SER A 1 90 ? -12.608 -3.101 19.105 1.00 64.75 90 SER A CA 1
ATOM 707 C C . SER A 1 90 ? -11.249 -3.120 19.824 1.00 64.75 90 SER A C 1
ATOM 709 O O . SER A 1 90 ? -10.225 -3.226 19.135 1.00 64.75 90 SER A O 1
ATOM 711 N N . PRO A 1 91 ? -11.195 -2.988 21.171 1.00 60.84 91 PRO A N 1
ATOM 712 C CA . PRO A 1 91 ? -9.933 -2.954 21.900 1.00 60.84 91 PRO A CA 1
ATOM 713 C C . PRO A 1 91 ? -9.132 -4.234 21.667 1.00 60.84 91 PRO A C 1
ATOM 715 O O . PRO A 1 91 ? -9.670 -5.290 21.345 1.00 60.84 91 PRO A O 1
ATOM 718 N N . ARG A 1 92 ? -7.812 -4.077 21.770 1.00 65.31 92 ARG A N 1
ATOM 719 C CA . ARG A 1 92 ? -6.778 -5.036 21.379 1.00 65.31 92 ARG A CA 1
ATOM 720 C C . ARG A 1 92 ? -7.124 -6.456 21.844 1.00 65.31 92 ARG A C 1
ATOM 722 O O . ARG A 1 92 ? -6.926 -6.770 23.012 1.00 65.31 92 ARG A O 1
ATOM 729 N N . ALA A 1 93 ? -7.581 -7.297 20.915 1.00 67.69 93 ALA A N 1
ATOM 730 C CA . ALA A 1 93 ? -7.670 -8.731 21.143 1.00 67.69 93 ALA A CA 1
ATOM 731 C C . ALA A 1 93 ? -6.277 -9.219 21.553 1.00 67.69 93 ALA A C 1
ATOM 733 O O . ALA A 1 93 ? -5.288 -9.032 20.836 1.00 67.69 93 ALA A O 1
ATOM 734 N N . THR A 1 94 ? -6.187 -9.761 22.754 1.00 77.56 94 THR A N 1
ATOM 735 C CA . THR A 1 94 ? -4.980 -10.368 23.287 1.00 77.56 94 THR A CA 1
ATOM 736 C C . THR A 1 94 ? -4.666 -11.648 22.514 1.00 77.56 94 THR A C 1
ATOM 738 O O . THR A 1 94 ? -5.513 -12.218 21.821 1.00 77.56 94 THR A O 1
ATOM 741 N N . ILE A 1 95 ? -3.441 -12.159 22.659 1.00 74.44 95 ILE A N 1
ATOM 742 C CA . ILE A 1 95 ? -3.116 -13.511 22.178 1.00 74.44 95 ILE A CA 1
ATOM 743 C C . ILE A 1 95 ? -4.085 -14.543 22.782 1.00 74.44 95 ILE A C 1
ATOM 745 O O . ILE A 1 95 ? -4.430 -15.516 22.115 1.00 74.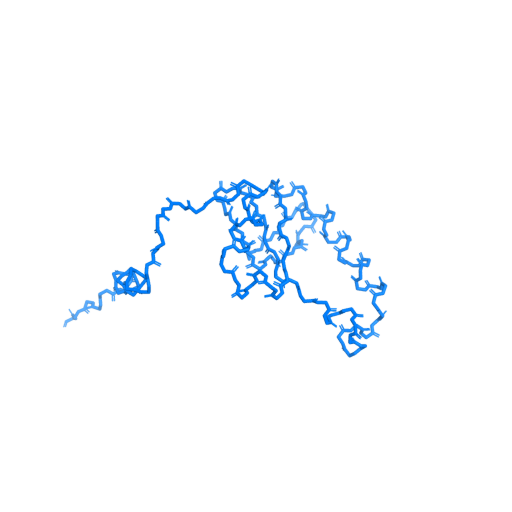44 95 ILE A O 1
ATOM 749 N N . ALA A 1 96 ? -4.571 -14.318 24.009 1.00 78.81 96 ALA A N 1
ATOM 750 C CA . ALA A 1 96 ? -5.556 -15.184 24.644 1.00 78.81 96 ALA A CA 1
ATOM 751 C C . ALA A 1 96 ? -6.914 -15.152 23.922 1.00 78.81 96 ALA A C 1
ATOM 753 O O . ALA A 1 96 ? -7.494 -16.216 23.712 1.00 78.81 96 ALA A O 1
ATOM 754 N N . ASP A 1 97 ? -7.368 -13.981 23.468 1.00 80.00 97 ASP A N 1
ATOM 755 C CA . ASP A 1 97 ? -8.609 -13.837 22.693 1.00 80.00 97 ASP A CA 1
ATOM 756 C C . ASP A 1 97 ? -8.503 -14.552 21.340 1.00 80.00 97 ASP A C 1
ATOM 758 O O . ASP A 1 97 ? -9.407 -15.287 20.942 1.00 80.00 97 ASP A O 1
ATOM 762 N N . TYR A 1 98 ? -7.353 -14.425 20.666 1.00 72.81 98 TYR A N 1
ATOM 763 C CA . TYR A 1 98 ? -7.064 -15.181 19.443 1.00 72.81 98 TYR A CA 1
ATOM 764 C C . TYR A 1 98 ? -7.037 -16.692 19.688 1.00 72.81 98 TYR A C 1
ATOM 766 O O . TYR A 1 98 ? -7.617 -17.456 18.916 1.00 72.81 98 TYR A O 1
ATOM 774 N N . ALA A 1 99 ? -6.380 -17.138 20.761 1.00 78.19 99 ALA A N 1
ATOM 775 C CA . ALA A 1 99 ? -6.304 -18.551 21.110 1.00 78.19 99 ALA A CA 1
ATOM 776 C C . ALA A 1 99 ? -7.682 -19.128 21.471 1.00 78.19 99 ALA A C 1
ATOM 778 O O . ALA A 1 99 ? -7.970 -20.271 21.121 1.00 78.19 99 ALA A O 1
ATOM 779 N N . ALA A 1 100 ? -8.537 -18.353 22.143 1.00 80.12 100 ALA A N 1
ATOM 780 C CA . ALA A 1 100 ? -9.913 -18.735 22.445 1.00 80.12 100 ALA A CA 1
ATOM 781 C C . ALA A 1 100 ? -10.743 -18.879 21.162 1.00 80.12 100 ALA A C 1
ATOM 783 O O . ALA A 1 100 ? -11.267 -19.962 20.905 1.00 80.12 100 ALA A O 1
ATOM 784 N N . ALA A 1 101 ? -10.744 -17.859 20.299 1.00 77.88 101 ALA A N 1
ATOM 785 C CA . ALA A 1 101 ? -11.452 -17.901 19.020 1.00 77.88 101 ALA A CA 1
ATOM 786 C C . ALA A 1 101 ? -10.982 -19.066 18.127 1.00 77.88 101 ALA A C 1
ATOM 788 O O . ALA A 1 101 ? -11.796 -19.745 17.503 1.00 77.88 101 ALA A O 1
ATOM 789 N N . ALA A 1 102 ? -9.675 -19.349 18.098 1.00 74.75 102 ALA A N 1
ATOM 790 C CA . ALA A 1 102 ? -9.123 -20.474 17.346 1.00 74.75 102 ALA A CA 1
ATOM 791 C C . ALA A 1 102 ? -9.543 -21.840 17.915 1.00 74.75 102 ALA A C 1
ATOM 793 O O . ALA A 1 102 ? -9.754 -22.773 17.141 1.00 74.75 102 ALA A O 1
ATOM 794 N N . ARG A 1 103 ? -9.668 -21.983 19.245 1.00 78.62 103 ARG A N 1
ATOM 795 C CA . ARG A 1 103 ? -10.199 -23.206 19.875 1.00 78.62 103 ARG A CA 1
ATOM 796 C C . ARG A 1 103 ? -11.674 -23.406 19.544 1.00 78.62 103 ARG A C 1
ATOM 798 O O . ARG A 1 103 ? -12.049 -24.522 19.201 1.00 78.62 103 ARG A O 1
ATOM 805 N N . ASP A 1 104 ? -12.468 -22.343 19.593 1.00 78.25 104 ASP A N 1
ATOM 806 C CA . ASP A 1 104 ? -13.904 -22.398 19.299 1.00 78.25 104 ASP A CA 1
ATOM 807 C C . ASP A 1 104 ? -14.185 -22.691 17.822 1.00 78.25 104 ASP A C 1
ATOM 809 O O . ASP A 1 104 ? -15.135 -23.400 17.495 1.00 78.25 104 ASP A O 1
ATOM 813 N N . ALA A 1 105 ? -13.318 -22.211 16.927 1.00 73.88 105 ALA A N 1
ATOM 814 C CA . ALA A 1 105 ? -13.377 -22.507 15.500 1.00 73.88 105 ALA A CA 1
ATOM 815 C C . ALA A 1 105 ? -12.895 -23.927 15.140 1.00 73.88 105 ALA A C 1
ATOM 817 O O . ALA A 1 105 ? -13.070 -24.346 13.992 1.00 73.88 105 ALA A O 1
ATOM 818 N N . ARG A 1 106 ? -12.289 -24.692 16.070 1.00 70.06 106 ARG A N 1
ATOM 819 C CA . ARG A 1 106 ? -11.914 -26.084 15.776 1.00 70.06 106 ARG A CA 1
ATOM 820 C C . ARG A 1 106 ? -13.178 -26.939 15.657 1.00 70.06 106 ARG A C 1
ATOM 822 O O . ARG A 1 106 ? -13.967 -26.988 16.604 1.00 70.06 106 ARG A O 1
ATOM 829 N N . PRO A 1 107 ? -13.362 -27.680 14.549 1.00 62.19 107 PRO A N 1
ATOM 830 C CA . PRO A 1 107 ? -14.475 -28.606 14.437 1.00 62.19 107 PRO A CA 1
ATOM 831 C C . PRO A 1 107 ? -14.376 -29.636 15.564 1.00 62.19 107 PRO A C 1
ATOM 833 O O . PRO A 1 107 ? -13.362 -30.321 15.718 1.00 6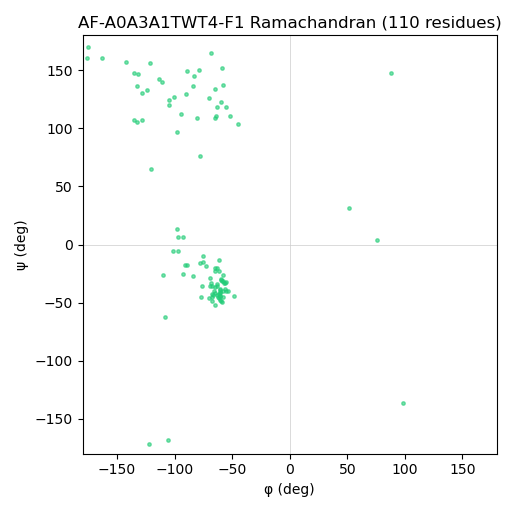2.19 107 PRO A O 1
ATOM 836 N N . ARG A 1 108 ? -15.431 -29.733 16.380 1.00 67.56 108 ARG A N 1
ATOM 837 C CA . ARG A 1 108 ? -15.541 -30.785 17.392 1.00 67.56 108 ARG A CA 1
ATOM 838 C C . ARG A 1 108 ? -15.630 -32.109 16.645 1.00 67.56 108 ARG A C 1
ATOM 840 O O . ARG A 1 108 ? -16.639 -32.373 15.994 1.00 67.56 108 ARG A O 1
ATOM 847 N N . LEU A 1 109 ? -14.568 -32.913 16.710 1.00 58.97 109 LEU A N 1
ATOM 848 C CA . LEU A 1 109 ? -14.584 -34.294 16.236 1.00 58.97 109 LEU A CA 1
ATOM 849 C C . LEU A 1 109 ? -15.787 -34.985 16.881 1.00 58.97 109 LEU A C 1
ATOM 851 O O . LEU A 1 109 ? -15.821 -35.176 18.098 1.00 58.97 109 LEU A O 1
ATOM 855 N N . ARG A 1 110 ? -16.797 -35.314 16.070 1.00 52.66 110 ARG A N 1
ATOM 856 C CA . ARG A 1 110 ? -17.864 -36.209 16.503 1.00 52.66 110 ARG A CA 1
ATOM 857 C C . ARG A 1 110 ? -17.198 -37.555 16.757 1.00 52.66 110 ARG A C 1
ATOM 859 O O . ARG A 1 110 ? -16.712 -38.179 15.818 1.00 52.66 110 ARG A O 1
ATOM 866 N N . ARG A 1 111 ? -17.114 -37.961 18.025 1.00 51.28 111 ARG A N 1
ATOM 867 C CA . ARG A 1 111 ? -16.824 -39.356 18.356 1.00 51.28 111 ARG A CA 1
ATOM 868 C C . ARG A 1 111 ? -17.988 -40.184 17.811 1.00 51.28 111 ARG A C 1
ATOM 870 O O . ARG A 1 111 ? -19.133 -39.895 18.157 1.00 51.28 111 ARG A O 1
ATOM 877 N N . ALA A 1 112 ? -17.663 -41.086 16.889 1.00 61.09 112 ALA A N 1
ATOM 878 C CA . ALA A 1 112 ? -18.538 -42.166 16.454 1.00 61.09 112 ALA A CA 1
ATOM 879 C C . ALA A 1 112 ? -18.676 -43.203 17.573 1.00 61.09 112 ALA A C 1
ATOM 881 O O . ALA A 1 112 ? -17.713 -43.317 18.372 1.00 61.09 112 ALA A O 1
#

Foldseek 3Di:
DWDADPVGGQDDAPDAPPVLQETEHEDDPCCQVPCVNVVVHNVVVVVVVVVSVVVVPVRGLYYQYHYDVCVVPVVSVQVRVVVSVDHDPDPDQDVVNVVVVVVVPDPDPPDD

Radius of gyration: 18.3 Å; Cα contacts (8 Å, |Δi|>4): 121; chains: 1; bounding box: 38×50×43 Å

Secondary structure (DSSP, 8-state):
-EEEETTEEEEE-SEEEGGGTEEEEE--THHHH-TTT-TT-HHHHHHHHHHHHHHHGGGSSEEEEE-HHHHH-HHHHHHHHHTTT---SSS---HHHHHHHHHHTS------